Protein AF-I1SRW8-F1 (afdb_monomer)

Organism: Oryzias melastigma (NCBI:txid30732)

Radius of gyration: 24.15 Å; Cα contacts (8 Å, |Δi|>4): 37; chains: 1; bounding box: 45×29×65 Å

Secondary structure (DSSP, 8-state):
-HHHHHHHHHHHHHTTS-S-PPPPHHHHHHHHHHHHHHHHHHHTTTT-S-S--TTHHHHHHHHHHHHTT-----SS-THHHHHHHHHHHHHT----

Mean predicted aligned error: 11.51 Å

Foldseek 3Di:
DVVVVVVVVVVVVVVVPDDDDPDDPVNVVVVVVVVVVVVCVVPPPPCPPVDQDDCNVVLLLLLLCVLVVHDDDDPDDCVVSVVVVVVCVVVVNNSD

pLDDT: mean 81.73, std 11.85, range [56.03, 96.75]

InterPro domains:
  IPR003342 ArnT-like, N-terminal domain [PF02366] (34-96)
  IPR027005 O-mannosyl-transferase-like [PTHR10050] (26-96)

Solvent-accessible surface area (backbone atoms only — not comparable to full-atom values): 5935 Å² total; per-residue (Å²): 125,69,68,61,56,50,51,52,53,5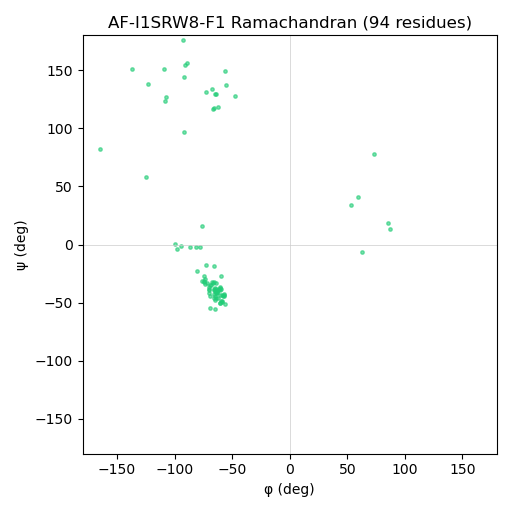0,54,61,49,53,78,72,63,79,94,71,77,83,75,50,71,66,57,50,51,52,51,50,50,52,50,51,52,54,48,53,64,70,59,56,62,72,72,65,69,92,61,90,51,92,63,46,64,60,53,47,53,51,10,19,30,60,65,66,70,48,92,79,90,73,95,65,78,62,68,66,45,51,53,51,19,49,52,36,50,75,74,68,52,82,52,126

Sequence (96 aa):
MSNLQTCQKMAHSFHHLQIRSPMNQETKRFFFLVMWLSFSTRFYKLAEPPHVCWDETHFGKMGSYYINRTFLFDVHPPLGKMLIGFAGFMTGYDGT

Structure (mmCIF, N/CA/C/O backbone):
data_AF-I1SRW8-F1
#
_entry.id   AF-I1SRW8-F1
#
loop_
_atom_site.group_PDB
_atom_site.id
_atom_site.type_symbol
_atom_site.label_atom_id
_atom_site.label_alt_id
_atom_site.label_comp_id
_atom_site.label_asym_id
_atom_site.label_entity_id
_atom_site.label_seq_id
_atom_site.pdbx_PDB_ins_code
_atom_site.Cartn_x
_atom_site.Cartn_y
_atom_site.Cartn_z
_atom_site.occupancy
_atom_site.B_iso_or_equiv
_atom_site.auth_seq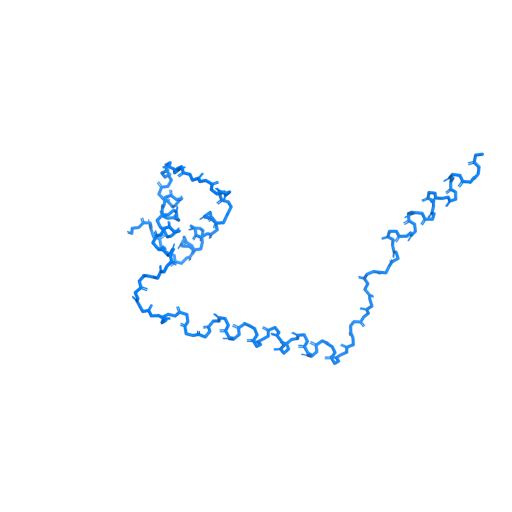_id
_atom_site.auth_comp_id
_atom_site.auth_asym_id
_atom_site.auth_atom_id
_atom_site.pdbx_PDB_model_num
ATOM 1 N N . MET A 1 1 ? 27.951 -16.367 44.013 1.00 56.22 1 MET A N 1
ATOM 2 C CA . MET A 1 1 ? 27.474 -16.842 42.689 1.00 56.22 1 MET A CA 1
ATOM 3 C C . MET A 1 1 ? 25.965 -17.141 42.644 1.00 56.22 1 MET A C 1
ATOM 5 O O . MET A 1 1 ? 25.451 -17.367 41.562 1.00 56.22 1 MET A O 1
ATOM 9 N N . SER A 1 2 ? 25.224 -17.064 43.760 1.00 61.50 2 SER A N 1
ATOM 10 C CA . SER A 1 2 ? 23.774 -17.340 43.829 1.00 61.50 2 SER A CA 1
ATOM 11 C C . SER A 1 2 ? 22.870 -16.223 43.281 1.00 61.50 2 SER A C 1
ATOM 13 O O . SER A 1 2 ? 21.822 -16.510 42.715 1.00 61.50 2 SER A O 1
ATOM 15 N N . ASN A 1 3 ? 23.275 -14.953 43.389 1.00 56.09 3 ASN A N 1
ATOM 16 C CA . ASN A 1 3 ? 22.429 -13.813 42.997 1.00 56.09 3 ASN A CA 1
ATOM 17 C C . ASN A 1 3 ? 22.289 -13.635 41.473 1.00 56.09 3 ASN A C 1
ATOM 19 O O . ASN A 1 3 ? 21.241 -13.198 41.002 1.00 56.09 3 ASN A O 1
ATOM 23 N N . LEU A 1 4 ? 23.299 -14.030 40.686 1.00 61.25 4 LEU A N 1
ATOM 24 C CA . LEU A 1 4 ? 23.232 -13.962 39.218 1.00 61.25 4 LEU A CA 1
ATOM 25 C C . LEU A 1 4 ? 22.258 -14.994 38.629 1.00 61.25 4 LEU A C 1
ATOM 27 O O . LEU A 1 4 ? 21.502 -14.665 37.718 1.00 61.25 4 LEU A O 1
ATOM 31 N N . GLN A 1 5 ? 22.203 -16.211 39.183 1.00 63.69 5 GLN A N 1
ATOM 32 C CA . GLN A 1 5 ? 21.241 -17.231 38.744 1.00 63.69 5 GLN A CA 1
ATOM 33 C C . GLN A 1 5 ? 19.793 -16.850 39.081 1.00 63.69 5 GLN A C 1
ATOM 35 O O . GLN A 1 5 ? 18.888 -17.169 38.310 1.00 63.69 5 GLN A O 1
ATOM 40 N N . THR A 1 6 ? 19.562 -16.140 40.188 1.00 62.28 6 THR A N 1
ATOM 41 C CA . THR A 1 6 ? 18.232 -15.624 40.546 1.00 62.28 6 THR A CA 1
ATOM 42 C C . THR A 1 6 ? 17.786 -14.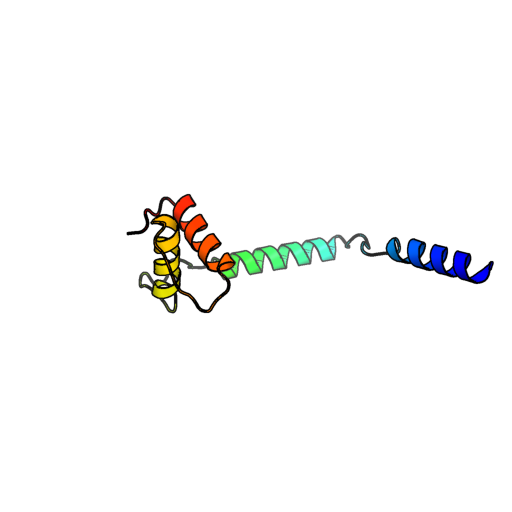515 39.591 1.00 62.28 6 THR A C 1
ATOM 44 O O . THR A 1 6 ? 16.663 -14.571 39.091 1.00 62.28 6 THR A O 1
ATOM 47 N N . CYS A 1 7 ? 18.669 -13.568 39.246 1.00 61.41 7 CYS A N 1
ATOM 48 C CA . CYS A 1 7 ? 18.371 -12.531 38.248 1.00 61.41 7 CYS A CA 1
ATOM 49 C C . CYS A 1 7 ? 18.100 -13.117 36.855 1.00 61.41 7 CYS A C 1
ATOM 51 O O . CYS A 1 7 ? 17.177 -12.680 36.173 1.00 61.41 7 CYS A O 1
ATOM 53 N N . GLN A 1 8 ? 18.843 -14.147 36.447 1.00 68.25 8 GLN A N 1
ATOM 54 C CA . GLN A 1 8 ? 18.655 -14.791 35.146 1.00 68.25 8 GLN A CA 1
ATOM 55 C C . GLN A 1 8 ? 17.337 -15.583 35.072 1.00 68.25 8 GLN A C 1
ATOM 57 O O . GLN A 1 8 ? 16.646 -15.541 34.056 1.00 68.25 8 GLN A O 1
ATOM 62 N N . LYS A 1 9 ? 16.926 -16.235 36.170 1.00 65.44 9 LYS A N 1
ATOM 63 C CA . LYS A 1 9 ? 15.603 -16.877 36.283 1.00 65.44 9 LYS A CA 1
ATOM 64 C C . LYS A 1 9 ? 14.460 -15.859 36.317 1.00 65.44 9 LYS A C 1
ATOM 66 O O . LYS A 1 9 ? 13.404 -16.123 35.750 1.00 65.44 9 LYS A O 1
ATOM 71 N N . MET A 1 10 ? 14.670 -14.692 36.927 1.00 62.00 10 MET A N 1
ATOM 72 C CA . MET A 1 10 ? 13.680 -13.614 36.948 1.00 62.00 10 MET A CA 1
ATOM 73 C C . MET A 1 10 ? 13.515 -12.973 35.558 1.00 62.00 10 MET A C 1
ATOM 75 O O . MET A 1 10 ? 12.385 -12.796 35.117 1.00 62.00 10 MET A O 1
ATOM 79 N N . ALA A 1 11 ? 14.606 -12.740 34.819 1.00 64.19 11 ALA A N 1
ATOM 80 C CA . ALA A 1 11 ? 14.571 -12.218 33.447 1.00 64.19 11 ALA A CA 1
ATOM 81 C C . ALA A 1 11 ? 13.896 -13.182 32.450 1.00 64.19 11 ALA A C 1
ATOM 83 O O . ALA A 1 11 ? 13.106 -12.758 31.608 1.00 64.19 11 ALA A O 1
ATOM 84 N N . HIS A 1 12 ? 14.145 -14.490 32.579 1.00 60.50 12 HIS A N 1
ATOM 85 C CA . HIS A 1 12 ? 13.520 -15.506 31.724 1.00 60.50 12 HIS A CA 1
ATOM 86 C C . HIS A 1 12 ? 12.039 -15.752 32.072 1.00 60.50 12 HIS A C 1
ATOM 88 O O . HIS A 1 12 ? 11.248 -16.114 31.204 1.00 60.50 12 HIS A O 1
ATOM 94 N N . SER A 1 13 ? 11.649 -15.517 33.330 1.00 60.72 13 SER A N 1
ATOM 95 C CA . SER A 1 13 ? 10.245 -15.516 33.759 1.00 60.72 13 SER A CA 1
ATOM 96 C C . SER A 1 13 ? 9.505 -14.258 33.273 1.00 60.72 13 SER A C 1
ATOM 98 O O . SER A 1 13 ? 8.348 -14.335 32.871 1.00 60.72 13 SER A O 1
ATOM 100 N N . PHE A 1 14 ? 10.193 -13.110 33.195 1.00 58.81 14 PHE A N 1
ATOM 101 C CA . PHE A 1 14 ? 9.634 -11.840 32.710 1.00 58.81 14 PHE A CA 1
ATOM 102 C C . PHE A 1 14 ? 9.272 -11.866 31.217 1.00 58.81 14 PHE A C 1
ATOM 104 O O . PHE A 1 14 ? 8.264 -11.290 30.823 1.00 58.81 14 PHE A O 1
ATOM 111 N N . HIS A 1 15 ? 10.017 -12.613 30.394 1.00 59.53 15 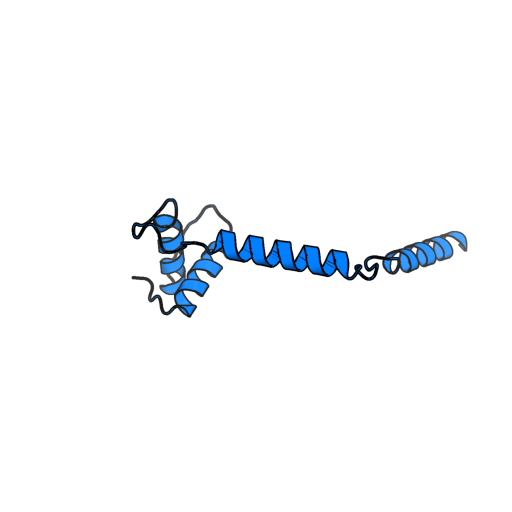HIS A N 1
ATOM 112 C CA . HIS A 1 15 ? 9.686 -12.817 28.975 1.00 59.53 15 HIS A CA 1
ATOM 113 C C . HIS A 1 15 ? 8.377 -13.600 28.745 1.00 59.53 15 HIS A C 1
ATOM 115 O O . HIS A 1 15 ? 7.800 -13.525 27.662 1.00 59.53 15 HIS A O 1
ATOM 121 N N . HIS A 1 16 ? 7.892 -14.325 29.759 1.00 56.03 16 HIS A N 1
ATOM 122 C CA . HIS A 1 16 ? 6.618 -15.049 29.733 1.00 56.03 16 HIS A CA 1
ATOM 123 C C . HIS A 1 16 ? 5.462 -14.285 30.404 1.00 56.03 16 HIS A C 1
ATOM 125 O O . HIS A 1 16 ? 4.317 -14.746 30.363 1.00 56.03 16 HIS A O 1
ATOM 131 N N . LEU A 1 17 ? 5.718 -13.114 30.999 1.00 60.12 17 LEU A N 1
ATOM 132 C CA . LEU A 1 17 ? 4.703 -12.344 31.710 1.00 60.12 17 LEU A CA 1
ATOM 133 C C . LEU A 1 17 ? 4.015 -11.325 30.782 1.00 60.12 17 LEU A C 1
ATOM 135 O O . LEU A 1 17 ? 4.456 -10.199 30.598 1.00 60.12 17 LEU A O 1
ATOM 139 N N . GLN A 1 18 ? 2.853 -11.763 30.286 1.00 60.91 18 GLN A N 1
ATOM 140 C CA . GLN A 1 18 ? 1.646 -10.961 30.022 1.00 60.91 18 GLN A CA 1
ATOM 141 C C . GLN A 1 18 ? 1.648 -9.991 28.817 1.00 60.91 18 GLN A C 1
ATOM 143 O O . GLN A 1 18 ? 1.598 -8.777 28.981 1.00 60.91 18 GLN A O 1
ATOM 148 N N . ILE A 1 19 ? 1.472 -10.527 27.598 1.00 61.25 19 ILE A N 1
ATOM 149 C CA . ILE A 1 19 ? 0.812 -9.797 26.488 1.00 61.25 19 ILE A CA 1
ATOM 150 C C . ILE A 1 19 ? -0.367 -10.616 25.938 1.00 61.25 19 ILE A C 1
ATOM 152 O O . ILE A 1 19 ? -0.409 -10.983 24.769 1.00 61.25 19 ILE A O 1
ATOM 156 N N . ARG A 1 20 ? -1.342 -10.966 26.783 1.00 64.31 20 ARG A N 1
ATOM 157 C CA . ARG A 1 20 ? -2.694 -11.332 26.316 1.00 64.31 20 ARG A CA 1
ATOM 158 C C . ARG A 1 20 ? -3.673 -11.310 27.487 1.00 64.31 20 ARG A C 1
ATOM 160 O O . ARG A 1 20 ? -3.995 -12.351 28.050 1.00 64.31 20 ARG A O 1
ATOM 167 N N . SER A 1 21 ? -4.190 -10.138 27.846 1.00 69.69 21 SER A N 1
ATOM 168 C CA . SER A 1 21 ? -5.491 -10.125 28.516 1.00 69.69 21 SER A CA 1
ATOM 169 C C . SER A 1 21 ? -6.544 -10.594 27.495 1.00 69.69 21 SER A C 1
ATOM 171 O O . SER A 1 21 ? -6.495 -10.183 26.326 1.00 69.69 21 SER A O 1
ATOM 173 N N . PRO A 1 22 ? -7.458 -11.515 27.854 1.00 74.81 22 PRO A N 1
ATOM 174 C CA . PRO A 1 22 ? -8.542 -11.885 26.959 1.00 74.81 22 PRO A CA 1
ATOM 175 C C . PRO A 1 22 ? -9.385 -10.635 26.714 1.00 74.81 22 PRO A C 1
ATOM 177 O O . PRO A 1 22 ? -9.915 -10.030 27.639 1.00 74.81 22 PRO A O 1
ATOM 180 N N . MET A 1 23 ? -9.460 -10.214 25.455 1.00 75.56 23 MET A N 1
ATOM 181 C CA . MET A 1 23 ? -10.167 -8.991 25.101 1.00 75.56 23 MET A CA 1
ATOM 182 C C . MET A 1 23 ? -11.664 -9.163 25.395 1.00 75.56 23 MET A C 1
ATOM 184 O O . MET A 1 23 ? -12.264 -10.158 24.966 1.00 75.56 23 MET A O 1
ATOM 188 N N . ASN A 1 24 ? -12.254 -8.203 26.111 1.00 87.00 24 ASN A N 1
ATOM 189 C CA . ASN A 1 24 ? -13.678 -8.208 26.447 1.00 87.00 24 ASN A CA 1
ATOM 190 C C . ASN A 1 24 ? -14.536 -8.308 25.178 1.00 87.00 24 ASN A C 1
ATOM 192 O O . ASN A 1 24 ? -14.153 -7.814 24.113 1.00 87.00 24 ASN A O 1
ATOM 196 N N . GLN A 1 25 ? -15.709 -8.938 25.285 1.00 88.50 25 GLN A N 1
ATOM 197 C CA . GLN A 1 25 ? -16.589 -9.146 24.132 1.00 88.50 25 GLN A CA 1
ATOM 198 C C . GLN A 1 25 ? -17.033 -7.820 23.499 1.00 88.50 25 GLN A C 1
ATOM 200 O O . GLN A 1 25 ? -17.059 -7.707 22.275 1.00 88.50 25 GLN A O 1
ATOM 205 N N . GLU A 1 26 ? -17.282 -6.795 24.314 1.00 89.69 26 GLU A N 1
ATOM 206 C CA . GLU A 1 26 ? -17.589 -5.447 23.828 1.00 89.69 26 GLU A CA 1
ATOM 207 C C . GLU A 1 26 ? -16.404 -4.837 23.070 1.00 89.69 26 GLU A C 1
ATOM 209 O O . GLU A 1 26 ? -16.561 -4.376 21.944 1.00 89.69 26 GLU A O 1
ATOM 214 N N . THR A 1 27 ? -15.181 -4.935 23.598 1.00 90.69 27 THR A N 1
ATOM 215 C CA . THR A 1 27 ? -13.976 -4.460 22.897 1.00 90.69 27 THR A CA 1
ATOM 216 C C . THR A 1 27 ? -13.760 -5.188 21.568 1.00 90.69 27 THR A C 1
ATOM 218 O O . THR A 1 27 ? -13.362 -4.563 20.589 1.00 90.69 27 THR A O 1
ATOM 221 N N . LYS A 1 28 ? -14.069 -6.492 21.488 1.00 92.00 28 LYS A N 1
ATOM 222 C CA . LYS A 1 28 ? -14.034 -7.246 20.221 1.00 92.00 28 LYS A CA 1
ATOM 223 C C . LYS A 1 28 ? -15.032 -6.679 19.222 1.00 92.00 28 LYS A C 1
ATOM 225 O O . LYS A 1 28 ? -14.664 -6.458 18.074 1.00 92.00 28 LYS A O 1
ATOM 230 N N . ARG A 1 29 ? -16.265 -6.408 19.658 1.00 92.75 29 ARG A N 1
ATOM 231 C CA . ARG A 1 29 ? -17.297 -5.789 18.815 1.00 92.75 29 ARG A CA 1
ATOM 232 C C . ARG A 1 29 ? -16.837 -4.432 18.292 1.00 92.75 29 ARG A C 1
ATOM 234 O O . ARG A 1 29 ? -16.864 -4.233 17.085 1.00 92.75 29 ARG A O 1
ATOM 241 N N . PHE A 1 30 ? -16.334 -3.551 19.158 1.00 94.19 30 PHE A N 1
ATOM 242 C CA . PHE A 1 30 ? -15.795 -2.253 18.740 1.00 94.19 30 PHE A CA 1
ATOM 243 C C . PHE A 1 30 ? -14.634 -2.388 17.754 1.00 94.19 30 PHE A C 1
ATOM 245 O O . PHE A 1 30 ? -14.616 -1.697 16.741 1.00 94.19 30 PHE A O 1
ATOM 252 N N . PHE A 1 31 ? -13.701 -3.307 18.002 1.00 94.62 31 PHE A N 1
ATOM 253 C CA . PHE A 1 31 ? -12.594 -3.562 17.086 1.00 94.62 31 PHE A CA 1
ATOM 254 C C . PHE A 1 31 ? -13.088 -3.989 15.699 1.00 94.62 31 PHE A C 1
ATOM 256 O O . PHE A 1 31 ? -12.666 -3.418 14.696 1.00 94.62 31 PHE A O 1
ATOM 263 N N . PHE A 1 32 ? -14.016 -4.948 15.631 1.00 95.50 32 PHE A N 1
ATOM 264 C CA . PHE A 1 32 ? -14.592 -5.379 14.358 1.00 95.50 32 PHE A CA 1
ATOM 265 C C . PHE A 1 32 ? -15.384 -4.261 13.676 1.00 95.50 32 PHE A C 1
ATOM 267 O O . PHE A 1 32 ? -15.250 -4.095 12.469 1.00 95.50 32 PHE A O 1
ATOM 274 N N . LEU A 1 33 ? -16.152 -3.465 14.424 1.00 96.38 33 LEU A N 1
ATOM 275 C CA . LEU A 1 33 ? -16.878 -2.312 13.883 1.00 96.38 33 LEU A CA 1
ATOM 276 C C . LEU A 1 33 ? -15.925 -1.294 13.248 1.00 96.38 33 LEU A C 1
ATOM 278 O O . LEU A 1 33 ? -16.131 -0.892 12.106 1.00 96.38 33 LEU A O 1
ATOM 282 N N . VAL A 1 34 ? -14.855 -0.915 13.950 1.00 96.06 34 VAL A N 1
ATOM 283 C CA . VAL A 1 34 ? -13.855 0.032 13.433 1.00 96.06 34 VAL A CA 1
ATOM 284 C C . VAL A 1 34 ? -13.098 -0.559 12.245 1.00 96.06 34 VAL A C 1
ATOM 286 O O . VAL A 1 34 ? -12.840 0.156 11.278 1.00 96.06 34 VAL A O 1
ATOM 289 N N . MET A 1 35 ? -12.779 -1.854 12.275 1.00 96.06 35 MET A N 1
ATOM 290 C CA . MET A 1 35 ? -12.139 -2.554 11.161 1.00 96.06 35 MET A CA 1
ATOM 291 C C . MET A 1 35 ? -13.018 -2.514 9.904 1.00 96.06 35 MET A C 1
ATOM 293 O O . MET A 1 35 ? -12.553 -2.069 8.857 1.00 96.06 35 MET A O 1
ATOM 297 N N . TRP A 1 36 ? -14.298 -2.878 10.018 1.00 96.75 36 TRP A N 1
ATOM 298 C CA . TRP A 1 36 ? -15.244 -2.864 8.898 1.0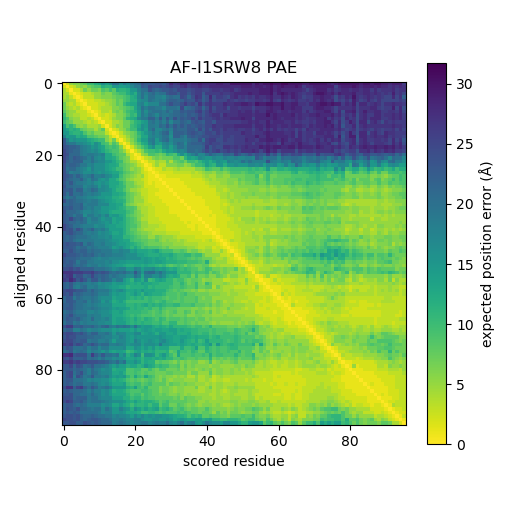0 96.75 36 TRP A CA 1
ATOM 299 C C . TRP A 1 36 ? -15.527 -1.458 8.376 1.0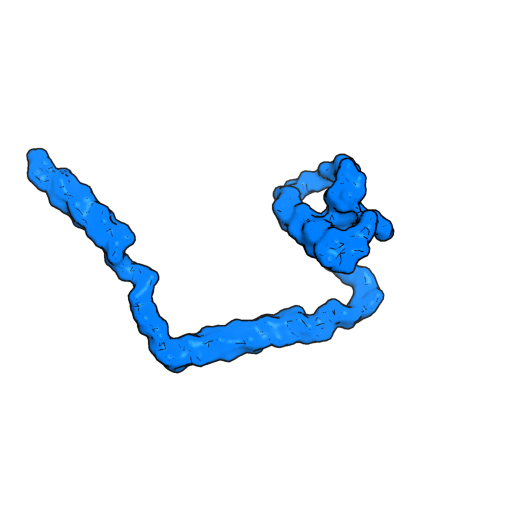0 96.75 36 TRP A C 1
ATOM 301 O O . TRP A 1 36 ? -15.594 -1.261 7.161 1.00 96.75 36 TRP A O 1
ATOM 311 N N . LEU A 1 37 ? -15.646 -0.469 9.264 1.00 96.75 37 LEU A N 1
ATOM 312 C CA . LEU A 1 37 ? -15.827 0.928 8.874 1.00 96.75 37 LEU A CA 1
ATOM 313 C C . LEU A 1 37 ? -14.591 1.460 8.137 1.00 96.75 37 LEU A C 1
ATOM 315 O O . LEU A 1 37 ? -14.716 2.078 7.081 1.00 96.75 37 LEU A O 1
ATOM 319 N N . SER A 1 38 ? -13.395 1.170 8.650 1.00 95.56 38 SER A N 1
ATOM 320 C CA . SER A 1 38 ? -12.127 1.554 8.017 1.00 95.56 38 SER A CA 1
ATOM 321 C C . SER A 1 38 ? -11.943 0.875 6.663 1.00 95.56 38 SER A C 1
ATOM 323 O O . SER A 1 38 ? -11.447 1.493 5.728 1.00 95.56 38 SER A O 1
ATOM 325 N N . PHE A 1 39 ? -12.347 -0.389 6.540 1.00 96.06 39 PHE A N 1
ATOM 326 C CA . PHE A 1 39 ? -12.321 -1.105 5.272 1.00 96.06 39 PHE A CA 1
ATOM 327 C C . PHE A 1 39 ? -13.292 -0.459 4.275 1.00 96.06 39 PHE A C 1
ATOM 329 O O . PHE A 1 39 ? -12.877 0.010 3.222 1.00 96.06 39 PHE A O 1
ATOM 336 N N . SER A 1 40 ? -14.566 -0.326 4.647 1.00 95.44 40 SER A N 1
ATOM 337 C CA . SER A 1 40 ? -15.608 0.231 3.774 1.00 95.44 40 SER A CA 1
ATOM 338 C C . SER A 1 40 ? -15.271 1.635 3.276 1.00 95.44 40 SER A C 1
ATOM 340 O O . SER A 1 40 ? -15.425 1.917 2.096 1.00 95.44 40 SER A O 1
ATOM 342 N N . THR A 1 41 ? -14.767 2.505 4.154 1.00 95.00 41 THR A N 1
ATOM 343 C CA . THR A 1 41 ? -14.411 3.888 3.793 1.00 95.00 41 THR A CA 1
ATOM 344 C C . THR A 1 41 ? -13.197 3.974 2.870 1.00 95.00 41 THR A C 1
ATOM 346 O O . THR A 1 41 ? -13.182 4.825 1.989 1.00 95.00 41 THR A O 1
ATOM 349 N N . ARG A 1 42 ? -12.203 3.087 3.015 1.00 92.81 42 ARG A N 1
ATOM 350 C CA . ARG A 1 42 ? -11.006 3.071 2.153 1.00 92.81 42 ARG A CA 1
ATOM 351 C C .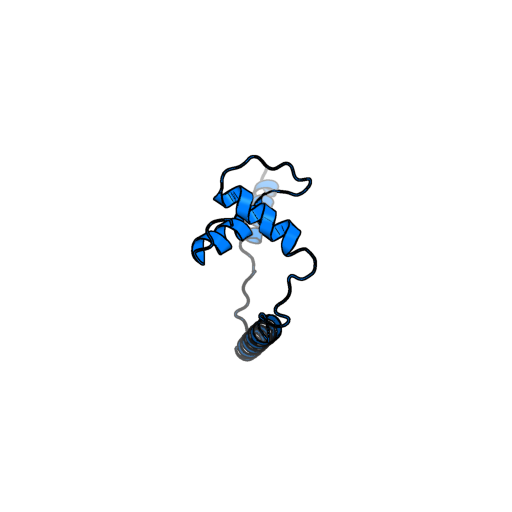 ARG A 1 42 ? -11.272 2.521 0.755 1.00 92.81 42 ARG A C 1
ATOM 353 O O . ARG A 1 42 ? -10.623 2.953 -0.187 1.00 92.81 42 ARG A O 1
ATOM 360 N N . PHE A 1 43 ? -12.206 1.582 0.622 1.00 92.69 43 PHE A N 1
ATOM 361 C CA . PHE A 1 43 ? -12.592 1.004 -0.672 1.00 92.69 43 PHE A CA 1
ATOM 362 C C . PHE A 1 43 ? -13.801 1.703 -1.310 1.00 92.69 43 PHE A C 1
ATOM 364 O O . PHE A 1 43 ? -14.215 1.340 -2.413 1.00 92.69 43 PHE A O 1
ATOM 371 N N . TYR A 1 44 ? -14.381 2.706 -0.644 1.00 92.38 44 TYR A N 1
ATOM 372 C CA . TYR A 1 44 ? -15.494 3.464 -1.194 1.00 92.38 44 TYR A CA 1
ATOM 373 C C . TYR A 1 44 ? -15.028 4.263 -2.416 1.00 92.38 44 TYR A C 1
ATOM 375 O O . TYR A 1 44 ? -14.179 5.140 -2.297 1.00 92.38 44 TYR A O 1
ATOM 383 N N . LYS A 1 45 ? -15.610 3.959 -3.584 1.00 89.31 45 LYS A N 1
ATOM 384 C CA . LYS A 1 45 ? -15.357 4.644 -4.865 1.00 89.31 45 LYS A CA 1
ATOM 385 C C . LYS A 1 45 ? -13.903 4.603 -5.359 1.00 89.31 45 LYS A C 1
ATOM 387 O O . LYS A 1 45 ? -13.421 5.564 -5.940 1.00 89.31 45 LYS A O 1
ATOM 392 N N . LEU A 1 46 ? -13.229 3.462 -5.218 1.00 86.19 46 LEU A N 1
ATOM 393 C CA . LEU A 1 46 ? -11.840 3.308 -5.676 1.00 86.19 46 LEU A CA 1
ATOM 394 C C . LEU A 1 46 ? -11.636 3.547 -7.191 1.00 86.19 46 LEU A C 1
ATOM 396 O O . LEU A 1 46 ? -10.553 3.933 -7.602 1.00 86.19 46 LEU A O 1
ATOM 400 N N . ALA A 1 47 ? -12.662 3.317 -8.017 1.00 84.94 47 ALA A N 1
ATOM 401 C CA . ALA A 1 47 ? -12.591 3.499 -9.472 1.00 84.94 47 ALA A CA 1
ATOM 402 C C . ALA A 1 47 ? -12.890 4.939 -9.944 1.00 84.94 47 ALA A C 1
ATOM 404 O O . ALA A 1 47 ? -12.862 5.210 -11.145 1.00 84.94 47 ALA A O 1
ATOM 405 N N . GLU A 1 48 ? -13.226 5.852 -9.029 1.00 88.38 48 GLU A N 1
ATOM 406 C CA . GLU A 1 48 ? -13.480 7.257 -9.347 1.00 88.38 48 GLU A CA 1
ATOM 407 C C . GLU A 1 48 ? -12.314 8.115 -8.828 1.00 88.38 48 GLU A C 1
ATOM 409 O O . GLU A 1 48 ? -12.023 8.065 -7.632 1.00 88.38 48 GLU A O 1
ATOM 414 N N . PRO A 1 49 ? -11.684 8.957 -9.667 1.00 84.56 49 PRO A N 1
ATOM 415 C CA . PRO A 1 49 ? -12.005 9.256 -11.066 1.00 84.56 49 PRO A CA 1
ATOM 416 C C . PRO A 1 49 ? -11.304 8.312 -12.077 1.00 84.56 49 PRO A C 1
ATOM 418 O O . PRO A 1 49 ? -10.230 7.800 -11.791 1.00 84.56 49 PRO A O 1
ATOM 421 N N . PRO A 1 50 ? -11.840 8.127 -13.303 1.00 82.50 50 PRO A N 1
ATOM 422 C CA . PRO A 1 50 ? -11.290 7.195 -14.301 1.00 82.50 50 PRO A CA 1
ATOM 423 C C . PRO A 1 50 ? -10.016 7.701 -15.011 1.00 82.50 50 PRO A C 1
ATOM 425 O O . PRO A 1 50 ? -9.666 7.205 -16.080 1.00 82.50 50 PRO A O 1
ATOM 428 N N . HIS A 1 51 ? -9.350 8.725 -14.472 1.00 86.56 51 HIS A N 1
ATOM 429 C CA . HIS A 1 51 ? -8.104 9.260 -15.018 1.00 86.56 51 HIS A CA 1
ATOM 430 C C . HIS A 1 51 ? -6.938 8.912 -14.099 1.00 86.56 51 HIS A C 1
ATOM 432 O O . HIS A 1 51 ? -7.112 8.811 -12.888 1.00 86.56 51 HIS A O 1
ATOM 438 N N . VAL A 1 52 ? -5.746 8.782 -14.683 1.00 83.88 52 VAL A N 1
ATOM 439 C CA . VAL A 1 52 ? -4.547 8.420 -13.926 1.00 83.88 52 VAL A CA 1
ATOM 440 C C . VAL A 1 52 ? -4.181 9.551 -12.967 1.00 83.88 52 VAL A C 1
ATOM 442 O O . VAL A 1 52 ? -3.889 10.671 -13.395 1.00 83.88 52 VAL A O 1
ATOM 445 N N . CYS A 1 53 ? -4.233 9.252 -11.674 1.00 83.00 53 CYS A N 1
ATOM 446 C CA . CYS A 1 53 ? -4.027 10.204 -10.592 1.00 83.00 53 CYS A CA 1
ATOM 447 C C . CYS A 1 53 ? -2.564 10.243 -10.121 1.00 83.00 53 CYS A C 1
ATOM 449 O O . CYS A 1 53 ? -1.689 9.527 -10.615 1.00 83.00 53 CYS A O 1
ATOM 451 N N . TRP A 1 54 ? -2.286 11.157 -9.187 1.00 76.62 54 TRP A N 1
ATOM 452 C CA . TRP A 1 54 ? -0.953 11.444 -8.655 1.00 76.62 54 TRP A CA 1
ATOM 453 C C . TRP A 1 54 ? -0.191 10.163 -8.267 1.00 76.62 54 TRP A C 1
ATOM 455 O O . TRP A 1 54 ? -0.704 9.311 -7.548 1.00 76.62 54 TRP A O 1
ATOM 465 N N . ASP A 1 55 ? 1.034 10.047 -8.781 1.00 83.94 55 ASP A N 1
ATOM 466 C CA . ASP A 1 55 ? 1.964 8.918 -8.650 1.00 83.94 55 ASP A CA 1
ATOM 467 C C . ASP A 1 55 ? 1.544 7.554 -9.240 1.00 83.94 55 ASP A C 1
ATOM 469 O O . ASP A 1 55 ? 2.393 6.663 -9.345 1.00 83.94 55 ASP A O 1
ATOM 473 N N . GLU A 1 56 ? 0.315 7.378 -9.736 1.00 85.75 56 GLU A N 1
ATOM 474 C CA . GLU A 1 56 ? -0.108 6.129 -10.396 1.00 85.75 56 GLU A CA 1
ATOM 475 C C . GLU A 1 56 ? 0.698 5.855 -11.672 1.00 85.75 56 GLU A C 1
ATOM 477 O O . GLU A 1 56 ? 1.124 4.725 -11.903 1.00 85.75 56 GLU A O 1
ATOM 482 N N . THR A 1 57 ? 0.993 6.887 -12.472 1.00 84.31 57 THR A N 1
ATOM 483 C CA . THR A 1 57 ? 1.865 6.742 -13.654 1.00 84.31 57 THR A CA 1
ATOM 484 C C . THR A 1 57 ? 3.282 6.320 -13.271 1.00 84.31 57 THR A C 1
ATOM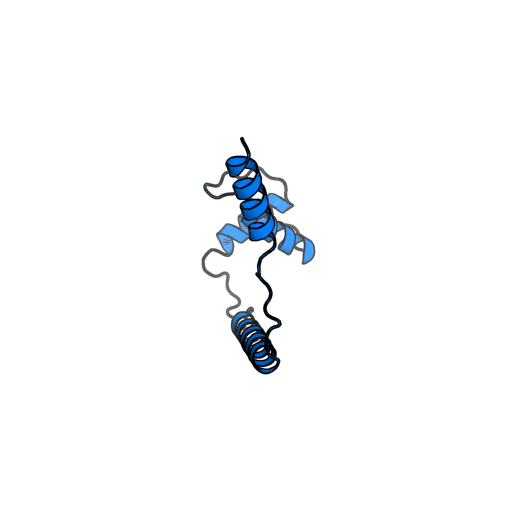 486 O O . THR A 1 57 ? 3.880 5.474 -13.936 1.00 84.31 57 THR A O 1
ATOM 489 N N . HIS A 1 58 ? 3.833 6.898 -12.201 1.00 86.12 58 HIS A N 1
ATOM 490 C CA . HIS A 1 58 ? 5.201 6.643 -11.771 1.00 86.12 58 HIS A CA 1
ATOM 491 C C . HIS A 1 58 ? 5.335 5.219 -11.226 1.00 86.12 58 HIS A C 1
ATOM 493 O O . HIS A 1 58 ? 6.149 4.443 -11.727 1.00 86.12 58 HIS A O 1
ATOM 499 N N . PHE A 1 59 ? 4.509 4.839 -10.247 1.00 82.38 59 PHE A N 1
ATOM 500 C CA . PHE A 1 59 ? 4.550 3.501 -9.657 1.00 82.38 59 PHE A CA 1
ATOM 501 C C . PHE A 1 59 ? 4.011 2.413 -10.588 1.00 82.38 59 PHE A C 1
ATOM 503 O O . PHE A 1 59 ? 4.552 1.308 -10.576 1.00 82.38 59 PHE A O 1
ATOM 510 N N . GLY A 1 60 ? 3.015 2.722 -11.421 1.00 83.19 60 GLY A N 1
ATOM 511 C CA . GLY A 1 60 ? 2.499 1.815 -12.445 1.00 83.19 60 GLY A CA 1
ATOM 512 C C . GLY A 1 60 ? 3.587 1.432 -13.441 1.00 83.19 60 GLY A C 1
ATOM 513 O O . GLY A 1 60 ? 3.869 0.250 -13.612 1.00 83.19 60 GLY A O 1
ATOM 514 N N . LYS A 1 61 ? 4.308 2.423 -13.984 1.00 84.31 61 LYS A N 1
ATOM 515 C CA . LYS A 1 61 ? 5.436 2.191 -14.897 1.00 84.31 61 LYS A CA 1
ATOM 516 C C . LYS A 1 61 ? 6.570 1.395 -14.248 1.00 84.31 61 LYS A C 1
ATOM 518 O O . LYS A 1 61 ? 7.145 0.520 -14.892 1.00 84.31 61 LYS A O 1
ATOM 523 N N . MET A 1 62 ? 6.869 1.647 -12.969 1.00 85.69 62 MET A N 1
ATOM 524 C CA . MET A 1 62 ? 7.834 0.819 -12.237 1.00 85.69 62 MET A CA 1
ATOM 525 C C . MET A 1 62 ? 7.349 -0.628 -12.093 1.00 85.69 62 MET A C 1
ATOM 527 O O . MET A 1 62 ? 8.144 -1.546 -12.274 1.00 85.69 62 MET A O 1
ATOM 531 N N . GLY A 1 63 ? 6.059 -0.846 -11.823 1.00 85.69 63 GLY A N 1
ATOM 532 C CA . GLY A 1 63 ? 5.436 -2.173 -11.811 1.00 85.69 63 GLY A CA 1
ATOM 533 C C . GLY A 1 63 ? 5.576 -2.897 -13.153 1.00 85.69 63 GLY A C 1
ATOM 534 O O . GLY A 1 63 ? 5.993 -4.056 -13.179 1.00 85.69 63 GLY A O 1
ATOM 535 N N . SER A 1 64 ? 5.336 -2.196 -14.265 1.00 87.44 64 SER A N 1
ATOM 536 C CA . SER A 1 64 ? 5.531 -2.722 -15.622 1.00 87.44 64 SER A CA 1
ATOM 537 C C . SER A 1 64 ? 6.980 -3.141 -15.873 1.00 87.44 64 SER A 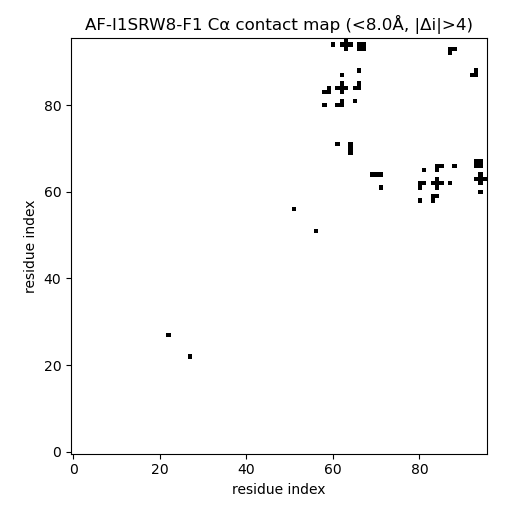C 1
ATOM 539 O O . SER A 1 64 ? 7.218 -4.187 -16.470 1.00 87.44 64 SER A O 1
ATOM 541 N N . TYR A 1 65 ? 7.968 -2.396 -15.364 1.00 87.75 65 TYR A N 1
ATOM 542 C CA . TYR A 1 65 ? 9.379 -2.785 -15.467 1.00 87.75 65 TYR A CA 1
ATOM 543 C C . TYR A 1 65 ? 9.712 -4.081 -14.716 1.00 87.75 65 TYR A C 1
ATOM 545 O O . TYR A 1 65 ? 10.539 -4.861 -15.194 1.00 87.75 65 TYR A O 1
ATOM 553 N N . TYR A 1 66 ? 9.047 -4.357 -13.588 1.00 87.38 66 TYR A N 1
ATOM 554 C CA . TYR A 1 66 ? 9.190 -5.639 -12.891 1.00 87.38 66 TYR A CA 1
ATOM 555 C C . TYR A 1 66 ? 8.558 -6.799 -13.669 1.00 87.38 66 TYR A C 1
ATOM 557 O O . TYR A 1 66 ? 9.156 -7.874 -13.727 1.00 87.38 66 TYR A O 1
ATOM 565 N N . ILE A 1 67 ? 7.396 -6.586 -14.297 1.00 86.12 67 ILE A N 1
ATOM 566 C CA . ILE A 1 67 ? 6.727 -7.594 -15.140 1.00 86.12 67 ILE A CA 1
ATOM 567 C C . ILE A 1 67 ? 7.570 -7.890 -16.390 1.00 86.12 67 ILE A C 1
ATOM 569 O O . ILE A 1 67 ? 7.859 -9.050 -16.685 1.00 86.12 67 ILE A O 1
ATOM 573 N N . ASN A 1 68 ? 8.068 -6.842 -17.048 1.00 87.31 68 ASN A N 1
ATOM 574 C CA . ASN A 1 68 ? 8.888 -6.922 -18.259 1.00 87.31 68 ASN A CA 1
ATOM 575 C C . ASN A 1 68 ? 10.357 -7.296 -17.994 1.00 87.31 68 ASN A C 1
ATOM 577 O O . ASN A 1 68 ? 11.135 -7.444 -18.935 1.00 87.31 68 ASN A O 1
ATOM 581 N N . ARG A 1 69 ? 10.754 -7.461 -16.723 1.00 85.88 69 ARG A N 1
ATOM 582 C CA . ARG A 1 69 ? 12.125 -7.794 -16.291 1.00 85.88 69 ARG A CA 1
ATOM 583 C C . ARG A 1 69 ? 13.194 -6.843 -16.848 1.00 85.88 69 ARG A C 1
ATOM 585 O O . ARG A 1 69 ? 14.323 -7.253 -17.116 1.00 85.88 69 ARG A O 1
ATOM 592 N N . THR A 1 70 ? 12.854 -5.570 -17.015 1.00 85.81 70 THR A N 1
ATOM 593 C CA . THR A 1 70 ? 13.780 -4.538 -17.496 1.00 85.81 70 THR A CA 1
ATOM 594 C C . THR A 1 70 ? 14.467 -3.846 -16.328 1.00 85.81 70 THR A C 1
ATOM 596 O O . THR A 1 70 ? 13.852 -3.611 -15.288 1.00 85.81 70 THR A O 1
ATOM 599 N N . PHE A 1 71 ? 15.735 -3.478 -16.505 1.00 82.62 71 PHE A N 1
ATOM 600 C CA . PHE A 1 71 ? 16.484 -2.775 -15.470 1.00 82.62 71 PHE A CA 1
ATOM 601 C C . PHE A 1 71 ? 15.874 -1.395 -15.174 1.00 82.62 71 PHE A C 1
ATOM 603 O O . PHE A 1 71 ? 15.651 -0.596 -16.084 1.00 82.62 71 PHE A O 1
ATOM 610 N N . LEU A 1 72 ? 15.643 -1.124 -13.890 1.00 79.25 72 LEU A N 1
ATOM 611 C CA . LEU A 1 72 ? 15.144 0.139 -13.355 1.00 79.25 72 LEU A CA 1
ATOM 612 C C . LEU A 1 72 ? 16.139 0.663 -12.317 1.00 79.25 72 LEU A C 1
ATOM 614 O O . LEU A 1 72 ? 16.611 -0.096 -11.472 1.00 79.25 72 LEU A O 1
ATOM 618 N N . PHE A 1 73 ? 16.394 1.970 -12.342 1.00 77.00 73 PHE A N 1
ATOM 619 C CA . PHE A 1 73 ? 17.100 2.670 -11.276 1.00 77.00 73 PHE A CA 1
ATOM 620 C C . PHE A 1 73 ? 16.122 3.557 -10.497 1.00 77.00 73 PHE A C 1
ATOM 622 O O . PHE A 1 73 ? 15.460 4.412 -11.084 1.00 77.00 73 PHE A O 1
ATOM 629 N N . ASP A 1 74 ? 16.034 3.347 -9.184 1.00 78.38 74 ASP A N 1
ATOM 630 C CA . ASP A 1 74 ? 15.138 4.074 -8.284 1.00 78.38 74 ASP A CA 1
ATOM 631 C C . ASP A 1 74 ? 15.852 4.450 -6.985 1.00 78.38 74 ASP A C 1
ATOM 633 O O . ASP A 1 74 ? 16.752 3.741 -6.539 1.00 78.38 74 ASP A O 1
ATOM 637 N N . VAL A 1 75 ? 15.429 5.549 -6.360 1.00 83.56 75 VAL A N 1
ATOM 638 C CA . VAL A 1 75 ? 15.958 6.003 -5.064 1.00 83.56 75 VAL A CA 1
ATOM 639 C C . VAL A 1 75 ? 15.339 5.240 -3.886 1.00 83.56 75 VAL A C 1
ATOM 641 O O . VAL A 1 75 ? 15.930 5.168 -2.810 1.00 83.56 75 VAL A O 1
ATOM 644 N N . HIS A 1 76 ? 14.151 4.660 -4.071 1.00 84.31 76 HIS A N 1
ATOM 645 C CA . HIS A 1 76 ? 13.407 3.999 -3.000 1.00 84.31 76 HIS A CA 1
ATOM 646 C C . HIS A 1 76 ? 13.732 2.504 -2.879 1.00 84.31 76 HIS A C 1
ATOM 648 O O . HIS A 1 76 ? 14.057 1.852 -3.874 1.00 84.31 76 HIS A O 1
ATOM 654 N N . PRO A 1 77 ? 13.548 1.912 -1.682 1.00 86.62 77 PRO A N 1
ATOM 655 C CA . PRO A 1 77 ? 13.625 0.467 -1.505 1.00 86.62 77 PRO A CA 1
ATOM 656 C C . PRO A 1 77 ? 12.655 -0.284 -2.444 1.00 86.62 77 PRO A C 1
ATOM 658 O O . PRO A 1 77 ? 11.488 0.103 -2.561 1.00 86.62 77 PRO A O 1
ATOM 661 N N . PRO A 1 78 ? 13.084 -1.391 -3.078 1.00 86.31 78 PRO A N 1
ATOM 662 C CA . PRO A 1 78 ? 12.344 -2.032 -4.172 1.00 86.31 78 PRO A CA 1
ATOM 663 C C . PRO A 1 78 ? 11.079 -2.785 -3.731 1.00 86.31 78 PRO A C 1
ATOM 665 O O . PRO A 1 78 ? 10.214 -3.068 -4.558 1.00 86.31 78 PRO A O 1
ATOM 668 N N . LEU A 1 79 ? 10.940 -3.102 -2.439 1.00 87.50 79 LEU A N 1
ATOM 669 C CA . LEU A 1 79 ? 9.894 -4.002 -1.940 1.00 87.50 79 LEU A CA 1
ATOM 670 C C . LEU A 1 79 ? 8.475 -3.530 -2.293 1.00 87.50 79 LEU A C 1
ATOM 672 O O . LEU A 1 79 ? 7.661 -4.324 -2.756 1.00 87.50 79 LEU A O 1
ATOM 676 N N . GLY A 1 80 ? 8.184 -2.237 -2.121 1.00 86.62 80 GLY A N 1
ATOM 677 C CA . GLY A 1 80 ? 6.855 -1.693 -2.414 1.00 86.62 80 GLY A CA 1
ATOM 678 C C . GLY A 1 80 ? 6.493 -1.798 -3.898 1.00 86.62 80 GLY A C 1
ATOM 679 O O . GLY A 1 80 ? 5.387 -2.201 -4.242 1.00 86.62 80 GLY A O 1
ATOM 680 N N . LYS A 1 81 ? 7.449 -1.514 -4.788 1.00 87.19 81 LYS A N 1
ATOM 681 C CA . LYS A 1 81 ? 7.228 -1.526 -6.242 1.00 87.19 81 LYS A CA 1
ATOM 682 C C . LYS A 1 81 ? 7.123 -2.950 -6.791 1.00 87.19 81 LYS A C 1
ATOM 684 O O . LYS A 1 81 ? 6.329 -3.196 -7.695 1.00 87.19 81 LYS A O 1
ATOM 689 N N . MET A 1 82 ? 7.834 -3.900 -6.180 1.00 88.69 82 MET A N 1
ATOM 690 C CA . MET A 1 82 ? 7.664 -5.326 -6.465 1.00 88.69 82 MET A CA 1
ATOM 691 C C . MET A 1 82 ? 6.263 -5.824 -6.096 1.00 88.69 82 MET A C 1
ATOM 693 O O . MET A 1 82 ? 5.675 -6.577 -6.866 1.00 88.69 82 MET A O 1
ATOM 697 N N . LEU A 1 83 ? 5.704 -5.392 -4.958 1.00 90.94 83 LEU A N 1
ATOM 698 C CA . LEU A 1 83 ? 4.335 -5.755 -4.566 1.00 90.94 83 LEU A CA 1
ATOM 699 C C . LEU A 1 83 ? 3.289 -5.177 -5.527 1.00 90.94 83 LEU A C 1
ATOM 701 O O . LEU A 1 83 ? 2.320 -5.862 -5.841 1.00 90.94 83 LEU A O 1
ATOM 705 N N . ILE A 1 84 ? 3.504 -3.960 -6.032 1.00 89.44 84 ILE A N 1
ATOM 706 C CA . ILE A 1 84 ? 2.640 -3.349 -7.055 1.00 89.44 84 ILE A CA 1
ATOM 707 C C . ILE A 1 84 ? 2.713 -4.142 -8.367 1.00 89.44 84 ILE A C 1
ATOM 709 O O . ILE A 1 84 ? 1.675 -4.505 -8.916 1.00 89.44 84 ILE A O 1
ATOM 713 N N . GLY A 1 85 ? 3.918 -4.483 -8.839 1.00 88.81 85 GLY A N 1
ATOM 714 C CA . GLY A 1 85 ? 4.092 -5.335 -10.022 1.00 88.81 85 GLY A CA 1
ATOM 715 C C . GLY A 1 85 ? 3.464 -6.724 -9.849 1.00 88.81 85 GLY A C 1
ATOM 716 O O . GLY A 1 85 ? 2.824 -7.234 -10.764 1.00 88.81 85 GLY A O 1
ATOM 717 N N . PHE A 1 86 ? 3.573 -7.314 -8.655 1.00 89.75 86 PHE A N 1
ATOM 718 C CA . PHE A 1 86 ? 2.936 -8.589 -8.323 1.00 89.75 86 PHE A CA 1
ATOM 719 C C . PHE A 1 86 ? 1.405 -8.496 -8.311 1.00 89.75 86 PHE A C 1
ATOM 721 O O . PHE A 1 86 ? 0.742 -9.377 -8.853 1.00 89.75 86 PHE A O 1
ATOM 728 N N . ALA A 1 87 ? 0.837 -7.424 -7.751 1.00 90.69 87 ALA A N 1
ATOM 729 C CA . ALA A 1 87 ? -0.601 -7.177 -7.804 1.00 90.69 87 ALA A CA 1
ATOM 730 C C . ALA A 1 87 ? -1.087 -7.047 -9.257 1.00 90.69 87 ALA A C 1
ATOM 732 O O . ALA A 1 87 ? -2.067 -7.692 -9.621 1.00 90.69 87 ALA A O 1
ATOM 733 N N . GLY A 1 88 ? -0.347 -6.314 -10.100 1.00 88.31 88 GLY A N 1
ATOM 734 C CA . GLY A 1 88 ? -0.600 -6.235 -11.540 1.00 88.31 88 GLY A CA 1
ATOM 735 C C . GLY A 1 88 ? -0.609 -7.617 -12.200 1.00 88.31 88 GLY A C 1
ATOM 736 O O . GLY A 1 88 ? -1.598 -7.987 -12.835 1.00 88.31 88 GLY A O 1
ATOM 737 N N . PHE A 1 89 ? 0.433 -8.419 -11.968 1.00 88.19 89 PHE A N 1
ATOM 738 C CA . PHE A 1 89 ? 0.529 -9.789 -12.483 1.00 88.19 89 PHE A CA 1
ATOM 739 C C . PHE A 1 89 ? -0.658 -10.669 -12.049 1.00 88.19 89 PHE A C 1
ATOM 741 O O . PHE A 1 89 ? -1.226 -11.381 -12.873 1.00 88.19 89 PHE A O 1
ATOM 748 N N . MET A 1 90 ? -1.089 -10.588 -10.784 1.00 90.50 90 MET A N 1
ATOM 749 C CA . MET A 1 90 ? -2.258 -11.330 -10.286 1.00 90.50 90 MET A CA 1
ATOM 750 C C . MET A 1 90 ? -3.576 -10.887 -10.930 1.00 90.50 90 MET A C 1
ATOM 752 O O . MET A 1 90 ? -4.474 -11.709 -11.099 1.00 90.50 90 MET A O 1
ATOM 756 N N . THR A 1 91 ? -3.707 -9.607 -11.283 1.00 89.19 91 THR A N 1
ATOM 757 C CA . THR A 1 91 ? -4.884 -9.079 -11.992 1.00 89.19 91 THR A CA 1
ATOM 758 C C . THR A 1 91 ? -4.853 -9.319 -13.505 1.00 89.19 91 THR A C 1
ATOM 760 O O . THR A 1 91 ? -5.820 -8.985 -14.183 1.00 89.19 91 THR A O 1
ATOM 763 N N . GLY A 1 92 ? -3.779 -9.916 -14.038 1.00 87.69 92 GLY A N 1
ATOM 764 C CA . GLY A 1 92 ? -3.612 -10.180 -15.471 1.00 87.69 92 GLY A CA 1
ATOM 765 C C . GLY A 1 92 ? -3.035 -9.009 -16.275 1.00 87.69 92 GLY A C 1
ATOM 766 O O . GLY A 1 92 ? -3.183 -8.988 -17.492 1.00 87.69 92 GLY A O 1
ATOM 767 N N . TYR A 1 93 ? -2.392 -8.041 -15.617 1.00 88.44 93 TYR A N 1
ATOM 768 C CA . TYR A 1 93 ? -1.679 -6.947 -16.278 1.00 88.44 93 TYR A CA 1
ATOM 769 C C . TYR A 1 93 ? -0.380 -7.463 -16.916 1.00 88.44 93 TYR A C 1
ATOM 771 O O . TYR A 1 93 ? 0.403 -8.155 -16.262 1.00 88.44 93 TYR A O 1
ATOM 779 N N . ASP A 1 94 ? -0.147 -7.122 -18.182 1.00 83.38 94 ASP A N 1
ATOM 780 C CA . ASP A 1 94 ? 0.968 -7.621 -18.998 1.00 83.38 94 ASP A CA 1
ATOM 781 C C . ASP A 1 94 ? 2.154 -6.645 -19.095 1.00 83.38 94 ASP A C 1
ATOM 783 O O . ASP A 1 94 ? 3.166 -6.972 -19.710 1.00 83.38 94 ASP A O 1
ATOM 787 N N . GLY A 1 95 ? 2.070 -5.481 -18.443 1.00 76.12 95 GLY A N 1
ATOM 788 C CA . GLY A 1 95 ? 3.144 -4.488 -18.437 1.00 76.12 95 GLY A CA 1
ATOM 789 C C . GLY A 1 95 ? 3.111 -3.491 -19.600 1.00 76.12 95 GLY A C 1
ATOM 790 O O . GLY A 1 95 ? 4.116 -2.798 -19.792 1.00 76.12 95 GLY A O 1
ATOM 791 N N . THR A 1 96 ? 2.003 -3.416 -20.347 1.00 69.88 96 THR A N 1
ATOM 792 C CA . THR A 1 96 ? 1.759 -2.435 -21.428 1.00 69.88 96 THR A CA 1
ATOM 793 C C . THR A 1 96 ? 0.990 -1.214 -20.929 1.00 69.88 96 THR A C 1
ATOM 795 O O . THR A 1 96 ? 1.276 -0.097 -21.412 1.00 69.88 96 THR A O 1
#